Protein AF-A0AAQ3KRW6-F1 (afdb_monomer_lite)

InterPro domains:
  IPR007303 TIP41-like protein [PF04176] (63-138)
  IPR051330 Phosphatase regulators and Met sulfoxide reductases [PTHR21021] (25-157)

Foldseek 3Di:
DDPCPDDDPVRCVVQVWADDPPPWAWIDHDQKTKGKDFDAFDDPVVLVVLCVVLVHPDDDPGARQVIKIWMARNPQRKIWIDGRSVLLNQLVVVQDAADDDPVCVVVVVVDDPVPDDRDSDNPPSDGPDPTDIDGDDPPDDDDDDDDDPDPDDDDDDD

pLDDT: mean 78.87, std 19.22, range [34.16, 97.5]

Radius of gyration: 22.34 Å; chains: 1; bounding box: 52×40×65 Å

Organism: NCBI:txid4628

Structure (mmCIF, N/CA/C/O backbone):
data_AF-A0AAQ3KRW6-F1
#
_entry.id   AF-A0AAQ3KRW6-F1
#
loop_
_atom_site.group_PDB
_atom_site.id
_atom_site.type_symbol
_atom_site.label_atom_id
_atom_site.label_alt_id
_atom_site.label_comp_id
_atom_site.label_asym_id
_atom_site.label_entity_id
_atom_site.label_seq_id
_atom_site.pdbx_PDB_ins_code
_atom_site.Cartn_x
_atom_site.Cartn_y
_atom_site.Cartn_z
_atom_site.occupancy
_atom_site.B_iso_or_equiv
_atom_site.auth_seq_id
_atom_site.auth_comp_id
_atom_site.auth_asym_id
_atom_site.auth_atom_id
_atom_site.pdbx_PDB_model_num
ATOM 1 N N . MET A 1 1 ? 16.455 -14.644 12.549 1.00 34.38 1 MET A N 1
ATOM 2 C CA . MET A 1 1 ? 16.151 -13.825 11.357 1.00 34.38 1 MET A CA 1
ATOM 3 C C . MET A 1 1 ? 16.932 -14.439 10.213 1.00 34.38 1 MET A C 1
ATOM 5 O O . MET A 1 1 ? 18.148 -14.488 10.317 1.00 34.38 1 MET A O 1
ATOM 9 N N . ALA A 1 2 ? 16.263 -15.026 9.221 1.00 35.75 2 ALA A N 1
ATOM 10 C CA . ALA A 1 2 ? 16.957 -15.566 8.056 1.00 35.75 2 ALA A CA 1
ATOM 11 C C . ALA A 1 2 ? 17.481 -14.384 7.228 1.00 35.75 2 ALA A C 1
ATOM 13 O O . ALA A 1 2 ? 16.690 -13.549 6.790 1.00 35.75 2 ALA A O 1
ATOM 14 N N . ASN A 1 3 ? 18.802 -14.283 7.076 1.00 37.38 3 ASN A N 1
ATOM 15 C CA . ASN A 1 3 ? 19.398 -13.391 6.091 1.00 37.38 3 ASN A CA 1
ATOM 16 C C . ASN A 1 3 ? 19.059 -13.965 4.716 1.00 37.38 3 ASN A C 1
ATOM 18 O O . ASN A 1 3 ? 19.617 -14.978 4.310 1.00 37.38 3 ASN A O 1
ATOM 22 N N . TRP A 1 4 ? 18.110 -13.339 4.027 1.00 47.00 4 TRP A N 1
ATOM 23 C CA . TRP A 1 4 ? 17.967 -13.510 2.590 1.00 47.00 4 TRP A CA 1
ATOM 24 C C . TRP A 1 4 ? 19.173 -12.833 1.933 1.00 47.00 4 TRP A C 1
ATOM 26 O O . TRP A 1 4 ? 19.184 -11.618 1.724 1.00 47.00 4 TRP A O 1
ATOM 36 N N . GLU A 1 5 ? 20.224 -13.609 1.686 1.00 54.19 5 GLU A N 1
ATOM 37 C CA . GLU A 1 5 ? 21.249 -13.265 0.707 1.00 54.19 5 GLU A CA 1
ATOM 38 C C . GLU A 1 5 ? 20.543 -13.330 -0.648 1.00 54.19 5 GLU A C 1
ATOM 40 O O . GLU A 1 5 ? 20.199 -14.409 -1.116 1.00 54.19 5 GLU A O 1
ATOM 45 N N . GLY A 1 6 ? 20.165 -12.177 -1.204 1.00 61.66 6 GLY A N 1
ATOM 46 C CA . GLY A 1 6 ? 19.405 -12.139 -2.452 1.00 61.66 6 GLY A CA 1
ATOM 47 C C . GLY A 1 6 ? 20.081 -12.899 -3.594 1.00 61.66 6 GLY A C 1
ATOM 48 O O . GLY A 1 6 ? 21.266 -13.214 -3.526 1.00 61.66 6 GLY A O 1
ATOM 49 N N . ALA A 1 7 ? 19.315 -13.176 -4.654 1.00 68.44 7 ALA A N 1
ATOM 50 C CA . ALA A 1 7 ? 19.833 -13.833 -5.852 1.00 68.44 7 ALA A CA 1
ATOM 51 C C . ALA A 1 7 ? 21.117 -13.145 -6.338 1.00 68.44 7 ALA A C 1
ATOM 53 O O . ALA A 1 7 ? 21.187 -11.910 -6.393 1.00 68.44 7 ALA A O 1
ATOM 54 N N . SER A 1 8 ? 22.132 -13.943 -6.671 1.00 77.06 8 SER A N 1
ATOM 55 C CA . SER A 1 8 ? 23.396 -13.403 -7.157 1.00 77.06 8 SER A CA 1
ATOM 56 C C . SER A 1 8 ? 23.185 -12.710 -8.506 1.00 77.06 8 SER A C 1
ATOM 58 O O . SER A 1 8 ? 22.265 -13.034 -9.260 1.00 77.06 8 SER A O 1
ATOM 60 N N . GLU A 1 9 ? 24.054 -11.760 -8.854 1.00 78.44 9 GLU A N 1
ATOM 61 C CA . GLU A 1 9 ? 23.968 -11.079 -10.152 1.00 78.44 9 GLU A CA 1
ATOM 62 C C . GLU A 1 9 ? 24.046 -12.071 -11.332 1.00 78.44 9 GLU A C 1
ATOM 64 O O . GLU A 1 9 ? 23.430 -11.854 -12.374 1.00 78.44 9 GLU A O 1
ATOM 69 N N . SER A 1 10 ? 24.757 -13.192 -11.159 1.00 81.00 10 SER A N 1
ATOM 70 C CA . SER A 1 10 ? 24.801 -14.293 -12.127 1.00 81.00 10 SER A CA 1
ATOM 71 C C . SER A 1 10 ? 23.462 -15.012 -12.293 1.00 81.00 10 SER A C 1
ATOM 73 O O . SER A 1 10 ? 23.091 -15.330 -13.425 1.00 81.00 10 SER A O 1
ATOM 75 N N . ASP A 1 11 ? 22.717 -15.234 -11.208 1.00 84.25 11 ASP A N 1
ATOM 76 C CA . ASP A 1 11 ? 21.405 -15.895 -11.266 1.00 84.25 11 ASP A CA 1
ATOM 77 C C . ASP A 1 11 ? 20.388 -14.999 -11.978 1.00 84.25 11 ASP A C 1
ATOM 79 O O . ASP A 1 11 ? 19.641 -15.453 -12.845 1.00 84.25 11 ASP A O 1
ATOM 83 N N . LEU A 1 12 ? 20.426 -13.696 -11.677 1.00 83.81 12 LEU A N 1
ATOM 84 C CA . LEU A 1 12 ? 19.582 -12.694 -12.327 1.00 83.81 12 LEU A CA 1
ATOM 85 C C . LEU A 1 12 ? 19.857 -12.627 -13.831 1.00 83.81 12 LEU A C 1
ATOM 87 O O . LEU A 1 12 ? 18.924 -12.722 -14.625 1.00 83.81 12 LEU A O 1
ATOM 91 N N . LYS A 1 13 ? 21.131 -12.570 -14.237 1.00 83.19 13 LYS A N 1
ATOM 92 C CA . LYS A 1 13 ? 21.510 -12.587 -15.659 1.00 83.19 13 LYS A CA 1
ATOM 93 C C . LYS A 1 13 ? 21.065 -13.865 -16.365 1.00 83.19 13 LYS A C 1
ATOM 95 O O . LYS A 1 13 ? 20.576 -13.789 -17.487 1.00 83.19 13 LYS A O 1
ATOM 100 N N . THR A 1 14 ? 21.188 -15.021 -15.711 1.00 87.38 14 THR A N 1
ATOM 101 C CA . THR A 1 14 ? 20.744 -16.311 -16.271 1.00 87.38 14 THR A CA 1
ATOM 102 C C . THR A 1 14 ? 19.233 -16.329 -16.514 1.00 87.38 14 THR A C 1
ATOM 104 O O . THR A 1 14 ? 18.777 -16.854 -17.526 1.00 87.38 14 THR A O 1
ATOM 107 N N . ALA A 1 15 ? 18.457 -15.692 -15.636 1.00 84.31 15 ALA A N 1
ATOM 108 C CA . ALA A 1 15 ? 17.014 -15.534 -15.795 1.00 84.31 15 ALA A CA 1
ATOM 109 C C . ALA A 1 15 ? 16.608 -14.454 -16.823 1.00 84.31 15 ALA A C 1
ATOM 111 O O . ALA A 1 15 ? 15.419 -14.308 -17.114 1.00 84.31 15 ALA A O 1
ATOM 112 N N . GLY A 1 16 ? 17.562 -13.691 -17.373 1.00 86.94 16 GLY A N 1
ATOM 113 C CA . GLY A 1 16 ? 17.288 -12.532 -18.227 1.00 86.94 16 GLY A CA 1
ATOM 114 C C . GLY A 1 16 ? 16.784 -11.309 -17.451 1.00 86.94 16 GLY A C 1
ATOM 115 O O . GLY A 1 16 ? 16.078 -10.475 -18.018 1.00 86.94 16 GLY A O 1
ATOM 116 N N . ALA A 1 17 ? 17.100 -11.227 -16.156 1.00 89.56 17 ALA A N 1
ATOM 117 C CA . ALA A 1 17 ? 16.797 -10.086 -15.306 1.00 89.56 17 ALA A CA 1
ATOM 118 C C . ALA A 1 17 ? 17.977 -9.105 -15.227 1.00 89.56 17 ALA A C 1
ATOM 120 O O . ALA A 1 17 ? 19.141 -9.497 -15.121 1.00 89.56 17 ALA A O 1
ATOM 121 N N . GLU A 1 18 ? 17.661 -7.816 -15.185 1.00 90.19 18 GLU A N 1
ATOM 122 C CA . GLU A 1 18 ? 18.611 -6.720 -15.003 1.00 90.19 18 GLU A CA 1
ATOM 123 C C . GLU A 1 18 ? 18.275 -5.951 -13.725 1.00 90.19 18 GLU A C 1
ATOM 125 O O . GLU A 1 18 ? 17.133 -5.546 -13.519 1.00 90.19 18 GLU A O 1
ATOM 130 N N . LEU A 1 19 ? 19.256 -5.718 -12.852 1.00 89.12 19 LEU A N 1
ATOM 131 C CA . LEU A 1 19 ? 19.046 -4.881 -11.669 1.00 89.12 19 LEU A CA 1
ATOM 132 C C . LEU A 1 19 ? 18.814 -3.418 -12.062 1.00 89.12 19 LEU A C 1
ATOM 134 O O . LEU A 1 19 ? 19.384 -2.912 -13.030 1.00 89.12 19 LEU A O 1
ATOM 138 N N . LEU A 1 20 ? 17.997 -2.717 -11.275 1.00 87.81 20 LEU A N 1
ATOM 139 C CA . LEU A 1 20 ? 17.818 -1.277 -11.445 1.00 87.81 20 LEU A CA 1
ATOM 140 C C . LEU A 1 20 ? 19.079 -0.489 -11.035 1.00 87.81 20 LEU A C 1
ATOM 142 O O . LEU A 1 20 ? 19.900 -0.991 -10.264 1.00 87.81 20 LEU A O 1
ATOM 146 N N . PRO A 1 21 ? 19.235 0.761 -11.520 1.00 83.19 21 PRO A N 1
ATOM 147 C CA . PRO A 1 21 ? 20.350 1.629 -11.149 1.00 83.19 21 PRO A CA 1
ATOM 148 C C . PRO A 1 21 ? 20.508 1.811 -9.634 1.00 83.19 21 PRO A C 1
ATOM 150 O O . PRO A 1 21 ? 19.559 1.660 -8.859 1.00 83.19 21 PRO A O 1
ATOM 153 N N . THR A 1 22 ? 21.719 2.188 -9.222 1.00 74.44 22 THR A N 1
ATOM 154 C CA . THR A 1 22 ? 22.115 2.303 -7.814 1.00 74.44 22 THR A CA 1
ATOM 155 C C . THR A 1 22 ? 21.135 3.148 -6.989 1.00 74.44 22 THR A C 1
ATOM 157 O O . THR A 1 22 ? 20.754 4.254 -7.364 1.00 74.44 22 THR A O 1
ATOM 160 N N . GLY A 1 23 ? 20.724 2.609 -5.837 1.00 74.69 23 GLY A N 1
ATOM 161 C CA . GLY A 1 23 ? 19.801 3.261 -4.900 1.00 74.69 23 GLY A CA 1
ATOM 162 C C . GLY A 1 23 ? 18.326 2.877 -5.057 1.00 74.69 23 GLY A C 1
ATOM 163 O O . GLY A 1 23 ? 17.537 3.197 -4.170 1.00 74.69 23 GLY A O 1
ATOM 164 N N . ARG A 1 24 ? 17.951 2.157 -6.122 1.00 82.31 24 ARG A N 1
ATOM 165 C CA . ARG A 1 24 ? 16.607 1.579 -6.290 1.00 82.31 24 ARG A CA 1
ATOM 166 C C . ARG A 1 24 ? 16.609 0.100 -5.921 1.00 82.31 24 ARG A C 1
ATOM 168 O O . ARG A 1 24 ? 17.594 -0.599 -6.141 1.00 82.31 24 ARG A O 1
ATOM 175 N N . CYS A 1 25 ? 15.508 -0.383 -5.351 1.00 88.38 25 CYS A N 1
ATOM 176 C CA . CYS A 1 25 ? 15.364 -1.783 -4.959 1.00 88.38 25 CYS A CA 1
ATOM 177 C C . CYS A 1 25 ? 14.400 -2.488 -5.914 1.00 88.38 25 CYS A C 1
ATOM 179 O O . CYS A 1 25 ? 13.191 -2.510 -5.688 1.00 88.38 25 CYS A O 1
ATOM 181 N N . GLY A 1 26 ? 14.936 -3.052 -6.994 1.00 91.50 26 GLY A N 1
ATOM 182 C CA . GLY A 1 26 ? 14.123 -3.701 -8.013 1.00 91.50 26 GLY A CA 1
ATOM 183 C C . GLY A 1 26 ? 14.932 -4.243 -9.181 1.00 91.50 26 GLY A C 1
ATOM 184 O O . GLY A 1 26 ? 16.166 -4.185 -9.188 1.00 91.50 26 GLY A O 1
ATOM 185 N N . LEU A 1 27 ? 14.214 -4.757 -10.172 1.00 93.62 27 LEU A N 1
ATOM 186 C CA . LEU A 1 27 ? 14.773 -5.355 -11.375 1.00 93.62 27 LEU A CA 1
ATOM 187 C C . LEU A 1 27 ? 13.863 -5.141 -12.586 1.00 93.62 27 LEU A C 1
ATOM 189 O O . LEU A 1 27 ? 12.691 -4.779 -12.468 1.00 93.62 27 LEU A O 1
ATOM 193 N N . ARG A 1 28 ? 14.415 -5.403 -13.762 1.00 94.31 28 ARG A N 1
ATOM 194 C CA . ARG A 1 28 ? 13.691 -5.563 -15.015 1.00 94.31 28 ARG A CA 1
ATOM 195 C C . ARG A 1 28 ? 13.792 -7.008 -15.458 1.00 94.31 28 ARG A C 1
ATOM 197 O O . ARG A 1 28 ? 14.866 -7.586 -15.365 1.00 94.31 28 ARG A O 1
ATOM 204 N N . LEU A 1 29 ? 12.701 -7.583 -15.936 1.00 93.50 29 LEU A N 1
ATOM 205 C CA . LEU A 1 29 ? 12.660 -8.958 -16.421 1.00 93.50 29 LEU A CA 1
ATOM 206 C C . LEU A 1 29 ? 11.611 -9.061 -17.524 1.00 93.50 29 LEU A C 1
ATOM 208 O O . LEU A 1 29 ? 10.441 -8.797 -17.272 1.00 93.50 29 LEU A O 1
ATOM 212 N N . LYS A 1 30 ? 12.023 -9.464 -18.733 1.00 90.94 30 LYS A N 1
ATOM 213 C CA . LYS A 1 30 ? 11.115 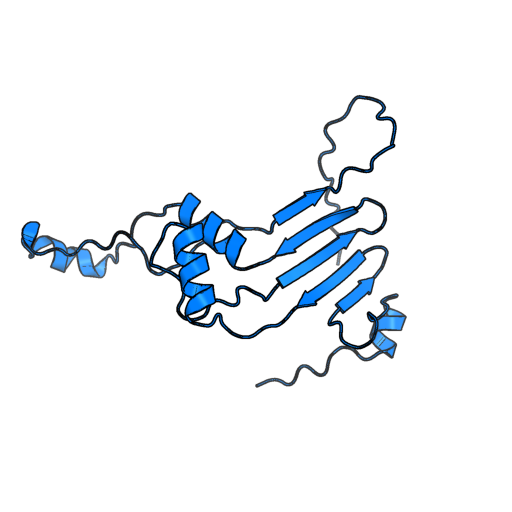-9.770 -19.858 1.00 90.94 30 LYS A CA 1
ATOM 214 C C . LYS A 1 30 ? 10.020 -8.704 -20.087 1.00 90.94 30 LYS A C 1
ATOM 216 O O . LYS A 1 30 ? 8.839 -9.022 -20.081 1.00 90.94 30 LYS A O 1
ATOM 221 N N . GLY A 1 31 ? 10.408 -7.434 -20.218 1.00 91.38 31 GLY A N 1
ATOM 222 C CA . GLY A 1 31 ? 9.467 -6.321 -20.438 1.00 91.38 31 GLY A CA 1
ATOM 223 C C . GLY A 1 31 ? 8.799 -5.772 -19.172 1.00 91.38 31 GLY A C 1
ATOM 224 O O . GLY A 1 31 ? 8.212 -4.695 -19.214 1.00 91.38 31 GLY A O 1
ATOM 225 N N . TRP A 1 32 ? 8.947 -6.434 -18.023 1.00 94.44 32 TRP A N 1
ATOM 226 C CA . TRP A 1 32 ? 8.452 -5.945 -16.738 1.00 94.44 32 TRP A CA 1
ATOM 227 C C . TRP A 1 32 ? 9.516 -5.164 -15.980 1.00 94.44 32 TRP A C 1
ATOM 229 O O . TRP A 1 32 ? 10.674 -5.569 -15.911 1.00 94.44 32 TRP A O 1
ATOM 239 N N . HIS A 1 33 ? 9.109 -4.067 -15.355 1.00 94.62 33 HIS A N 1
ATOM 240 C CA . HIS A 1 33 ? 9.877 -3.296 -14.390 1.00 94.62 33 HIS A CA 1
ATOM 241 C C . HIS A 1 33 ? 9.217 -3.446 -13.019 1.00 94.62 33 HIS A C 1
ATOM 243 O O . HIS A 1 33 ? 8.092 -3.000 -12.810 1.00 94.62 33 HIS A O 1
ATOM 249 N N . ILE A 1 34 ? 9.929 -4.082 -12.093 1.00 95.38 34 ILE A N 1
ATOM 250 C CA . ILE A 1 34 ? 9.462 -4.376 -10.740 1.00 95.38 34 ILE A CA 1
ATOM 251 C C . ILE A 1 34 ? 10.337 -3.609 -9.758 1.00 95.38 34 ILE A C 1
ATOM 253 O O . ILE A 1 34 ? 11.557 -3.771 -9.754 1.00 95.38 34 ILE A O 1
ATOM 257 N N . GLU A 1 35 ? 9.731 -2.812 -8.887 1.00 94.75 35 GLU A N 1
ATOM 258 C CA . GLU A 1 35 ? 10.458 -2.083 -7.853 1.00 94.75 35 GLU A CA 1
ATOM 259 C C . GLU A 1 35 ? 9.667 -1.991 -6.560 1.00 94.75 35 GLU A C 1
ATOM 261 O O . GLU A 1 35 ? 8.463 -1.749 -6.530 1.00 94.75 35 GLU A O 1
ATOM 266 N N . SER A 1 36 ? 10.402 -2.135 -5.466 1.00 94.81 36 SER A N 1
ATOM 267 C CA . SER A 1 36 ? 9.906 -1.959 -4.117 1.00 94.81 36 SER A CA 1
ATOM 268 C C . SER A 1 36 ? 10.542 -0.734 -3.472 1.00 94.81 36 SER A C 1
ATOM 270 O O . SER A 1 36 ? 11.742 -0.486 -3.583 1.00 94.81 36 SER A O 1
ATOM 272 N N . THR A 1 37 ? 9.733 0.014 -2.738 1.00 94.31 37 THR A N 1
ATOM 273 C CA . THR A 1 37 ? 10.177 1.091 -1.864 1.00 94.31 37 THR A CA 1
ATOM 274 C C . THR A 1 37 ? 9.893 0.675 -0.430 1.00 94.31 37 THR A C 1
ATOM 276 O O . THR A 1 37 ? 8.751 0.413 -0.064 1.00 94.31 37 THR A O 1
ATOM 279 N N . LYS A 1 38 ? 10.941 0.602 0.395 1.00 93.69 38 LYS A N 1
ATOM 280 C CA . LYS A 1 38 ? 10.829 0.298 1.827 1.00 93.69 38 LYS A CA 1
ATOM 281 C C . LYS A 1 38 ? 11.093 1.565 2.625 1.00 93.69 38 LYS A C 1
ATOM 283 O O . LYS A 1 38 ? 12.157 2.172 2.498 1.00 93.69 38 LYS A O 1
ATOM 288 N N . ARG A 1 39 ? 10.129 1.969 3.444 1.00 9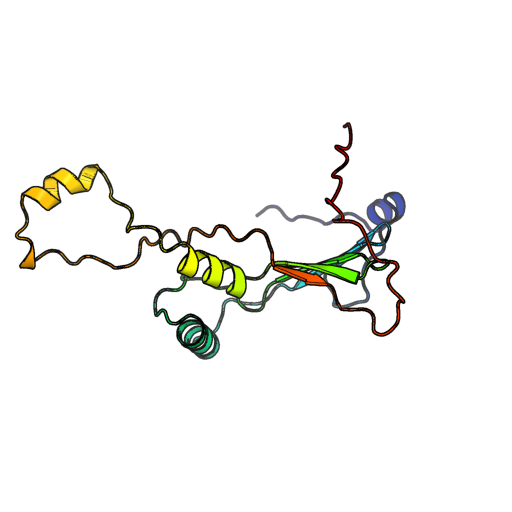4.56 39 ARG A N 1
ATOM 289 C CA . ARG A 1 39 ? 10.191 3.163 4.293 1.00 94.56 39 ARG A CA 1
ATOM 290 C C . ARG A 1 39 ? 9.866 2.806 5.736 1.00 94.56 39 ARG A C 1
ATOM 292 O O . ARG A 1 39 ? 9.535 1.669 6.058 1.00 94.56 39 ARG A O 1
ATOM 299 N N . HIS A 1 40 ? 10.043 3.782 6.613 1.00 96.00 40 HIS A N 1
ATOM 300 C CA . HIS A 1 40 ? 9.724 3.634 8.023 1.00 96.00 40 HIS A CA 1
ATOM 301 C C . HIS A 1 40 ? 8.203 3.664 8.242 1.00 96.00 40 HIS A C 1
ATOM 303 O O . HIS A 1 40 ? 7.432 3.999 7.341 1.00 96.00 40 HIS A O 1
ATOM 309 N N . ILE A 1 41 ? 7.784 3.275 9.446 1.00 97.06 41 ILE A N 1
ATOM 310 C CA . ILE A 1 41 ? 6.397 3.421 9.898 1.00 97.06 41 ILE A CA 1
ATOM 311 C C . ILE A 1 41 ? 6.055 4.914 9.923 1.00 97.06 41 ILE A C 1
ATOM 313 O O . ILE A 1 41 ? 6.906 5.720 10.296 1.00 97.06 41 ILE A O 1
ATOM 317 N N . LEU A 1 42 ? 4.824 5.273 9.557 1.00 96.62 42 LEU A N 1
ATOM 318 C CA . LEU A 1 42 ? 4.355 6.657 9.579 1.00 96.62 42 LEU A CA 1
ATOM 319 C C . LEU A 1 42 ? 4.640 7.334 10.929 1.00 96.62 42 LEU A C 1
ATOM 321 O O . LEU A 1 42 ? 4.317 6.800 11.992 1.00 96.62 42 LEU A O 1
ATOM 325 N N . GLY A 1 43 ? 5.203 8.542 10.872 1.00 96.25 43 GLY A N 1
ATOM 326 C CA . GLY A 1 43 ? 5.254 9.444 12.021 1.00 96.25 43 GLY A CA 1
ATOM 327 C C . GLY A 1 43 ? 3.880 10.045 12.335 1.00 96.25 43 GLY A C 1
ATOM 328 O O . GLY A 1 43 ? 2.956 9.964 11.526 1.00 96.25 43 GLY A O 1
ATOM 329 N N . SER A 1 44 ? 3.749 10.698 13.492 1.00 94.88 44 SER A N 1
ATOM 330 C CA . SER A 1 44 ? 2.458 11.198 13.994 1.00 94.88 44 SER A CA 1
ATOM 331 C C . SER A 1 44 ? 1.728 12.130 13.022 1.00 94.88 44 SER A C 1
ATOM 333 O O . SER A 1 44 ? 0.522 11.995 12.858 1.00 94.88 44 SER A O 1
ATOM 335 N N . LEU A 1 45 ? 2.449 13.034 12.346 1.00 95.94 45 LEU A N 1
ATOM 336 C CA . LEU A 1 45 ? 1.847 13.969 11.389 1.00 95.94 45 LEU A CA 1
ATOM 337 C C . LEU A 1 45 ? 1.275 13.238 10.165 1.00 95.94 45 LEU A C 1
ATOM 339 O O . LEU A 1 45 ? 0.108 13.401 9.838 1.00 95.94 45 LEU A O 1
ATOM 343 N N . ALA A 1 46 ? 2.076 12.376 9.533 1.00 95.56 46 ALA A N 1
ATOM 344 C CA . ALA A 1 46 ? 1.637 11.601 8.372 1.00 95.56 46 ALA A CA 1
ATOM 345 C C . ALA A 1 46 ? 0.506 10.621 8.726 1.00 95.56 46 ALA A C 1
ATOM 347 O O . ALA A 1 46 ? -0.387 10.376 7.918 1.00 95.56 46 ALA A O 1
ATOM 348 N N . ARG A 1 47 ? 0.514 10.084 9.953 1.00 96.19 47 ARG A N 1
ATOM 349 C CA . ARG A 1 47 ? -0.592 9.279 10.471 1.00 96.19 47 ARG A CA 1
ATOM 350 C C . ARG A 1 47 ? -1.877 10.104 10.577 1.00 96.19 47 ARG A C 1
ATOM 352 O O . ARG A 1 47 ? -2.903 9.642 10.095 1.00 96.19 47 ARG A O 1
ATOM 359 N N . GLN A 1 48 ? -1.816 11.305 11.151 1.00 96.44 48 GLN A N 1
ATOM 360 C CA . GLN A 1 48 ? -2.978 12.192 11.243 1.00 96.44 48 GLN A CA 1
ATOM 361 C C . GLN A 1 48 ? -3.526 12.536 9.850 1.00 96.44 48 GLN A C 1
ATOM 363 O O . GLN A 1 48 ? -4.730 12.476 9.629 1.00 96.44 48 GLN A O 1
ATOM 368 N N . GLU A 1 49 ? -2.656 12.812 8.876 1.00 96.75 49 GLU A N 1
ATOM 369 C CA . GLU A 1 49 ? -3.094 13.035 7.495 1.00 96.75 49 GLU A CA 1
ATOM 370 C C . GLU A 1 49 ? -3.801 11.814 6.892 1.00 96.75 49 GLU A C 1
ATOM 372 O O . GLU A 1 49 ? -4.752 11.970 6.128 1.00 96.75 49 GLU A O 1
ATOM 377 N N . PHE A 1 50 ? -3.335 10.598 7.196 1.00 96.88 50 PHE A N 1
ATOM 378 C CA . PHE A 1 50 ? -4.017 9.373 6.775 1.00 96.88 50 PHE A CA 1
ATOM 379 C C . PHE A 1 50 ? -5.402 9.277 7.416 1.00 96.88 50 PHE A C 1
ATOM 381 O O . PHE A 1 50 ? -6.363 9.001 6.706 1.00 96.88 50 PHE A O 1
ATOM 388 N N . GLU A 1 51 ? -5.510 9.530 8.721 1.00 95.81 51 GLU A N 1
ATOM 389 C CA . GLU A 1 51 ? -6.776 9.511 9.465 1.00 95.81 51 GLU A CA 1
ATOM 390 C C . GLU A 1 51 ? -7.784 10.511 8.874 1.00 95.81 51 GLU A C 1
ATOM 392 O O . GLU A 1 51 ? -8.929 10.154 8.592 1.00 95.81 51 GLU A O 1
ATOM 397 N N . GLU A 1 52 ? -7.337 11.735 8.580 1.00 96.94 52 GLU A N 1
ATOM 398 C CA . GLU A 1 52 ? -8.148 12.779 7.943 1.00 96.94 52 GLU A CA 1
ATOM 399 C C . GLU A 1 52 ? -8.594 12.389 6.527 1.00 96.94 52 GLU A C 1
ATOM 401 O O . GLU A 1 52 ? -9.774 12.506 6.195 1.00 96.94 52 GLU A O 1
ATOM 406 N N . LYS A 1 53 ? -7.675 11.891 5.688 1.00 96.75 53 LYS A N 1
ATOM 407 C CA . LYS A 1 53 ? -7.972 11.497 4.297 1.00 96.75 53 LYS A CA 1
ATOM 408 C C . LYS A 1 53 ? -8.894 10.282 4.211 1.00 96.75 53 LYS A C 1
ATOM 410 O O . LYS A 1 53 ? -9.680 10.180 3.272 1.00 96.75 53 LYS A O 1
ATOM 415 N N . LEU A 1 54 ? -8.763 9.350 5.150 1.00 94.75 54 LEU A N 1
ATOM 416 C CA . LEU A 1 54 ? -9.548 8.119 5.203 1.00 94.75 54 LEU A CA 1
ATOM 417 C C . LEU A 1 54 ? -10.860 8.292 5.982 1.00 94.75 54 LEU A C 1
ATOM 419 O O . LEU A 1 54 ? -11.749 7.455 5.858 1.00 94.75 54 LEU A O 1
ATOM 423 N N . GLY A 1 55 ? -11.005 9.370 6.757 1.00 93.19 55 GLY A N 1
ATOM 424 C CA . GLY A 1 55 ? -12.194 9.630 7.566 1.00 93.19 55 GLY A CA 1
ATOM 425 C C . GLY A 1 55 ? -12.341 8.677 8.755 1.00 93.19 55 GLY A C 1
ATOM 426 O O . GLY A 1 55 ? -13.461 8.387 9.165 1.00 93.19 55 GLY A O 1
ATOM 427 N N . THR A 1 56 ? -11.232 8.173 9.302 1.00 89.94 56 THR A N 1
ATOM 428 C CA . THR A 1 56 ? -11.219 7.244 10.443 1.00 89.94 56 THR A CA 1
ATOM 429 C C . THR A 1 56 ? -10.079 7.570 11.397 1.00 89.94 56 THR A C 1
ATOM 431 O O . THR A 1 56 ? -8.982 7.899 10.964 1.00 89.94 56 THR A O 1
ATOM 434 N N . SER A 1 57 ? -10.310 7.435 12.702 1.00 88.94 57 SER A N 1
ATOM 435 C CA . SER A 1 57 ? -9.262 7.503 13.733 1.00 88.94 57 SER A CA 1
ATOM 436 C C . SER A 1 57 ? -8.616 6.138 14.010 1.00 88.94 57 SER A C 1
ATOM 438 O O . SER A 1 57 ? -7.691 6.017 14.818 1.00 88.94 57 SER A O 1
ATOM 440 N N . HIS A 1 58 ? -9.101 5.083 13.351 1.00 88.12 58 HIS A N 1
ATOM 441 C CA . HIS A 1 58 ? -8.667 3.712 13.561 1.00 88.12 58 HIS A CA 1
ATOM 442 C C . HIS A 1 58 ? -7.755 3.271 12.420 1.00 88.12 58 HIS A C 1
ATOM 444 O O . HIS A 1 58 ? -8.215 2.830 11.374 1.00 88.12 58 HIS A O 1
ATOM 450 N N . LEU A 1 59 ? -6.443 3.357 12.636 1.00 92.69 59 LEU A N 1
ATOM 451 C CA . LEU A 1 59 ? -5.432 2.786 11.740 1.00 92.69 59 LEU A CA 1
ATOM 452 C C . LEU A 1 59 ? -4.602 1.725 12.469 1.00 92.69 59 LEU A C 1
ATOM 454 O O . LEU A 1 59 ? -4.443 1.834 13.694 1.00 92.69 59 LEU A O 1
ATOM 458 N N . PRO A 1 60 ? -3.999 0.760 11.745 1.00 93.75 60 PRO A N 1
ATOM 459 C CA . PRO A 1 60 ? -3.070 -0.202 12.329 1.00 93.75 60 PRO A CA 1
ATOM 460 C C . PRO A 1 60 ? -1.979 0.492 13.148 1.00 93.75 60 PRO A C 1
ATOM 462 O O . PRO A 1 60 ? -1.580 1.615 12.838 1.00 93.75 60 PRO A O 1
ATOM 465 N N . GLU A 1 61 ? -1.449 -0.172 14.176 1.00 91.62 61 GLU A N 1
ATOM 466 C CA . GLU A 1 61 ? -0.338 0.381 14.972 1.00 91.62 61 GLU A CA 1
ATOM 467 C C . GLU A 1 61 ? 0.871 0.712 14.081 1.00 91.62 61 GLU A C 1
ATOM 469 O O . GLU A 1 61 ? 1.525 1.740 14.246 1.00 91.62 61 GLU A O 1
ATOM 474 N N . ARG A 1 62 ? 1.143 -0.146 13.093 1.00 94.00 62 ARG A N 1
ATOM 475 C CA . ARG A 1 62 ? 2.273 -0.014 12.174 1.00 94.00 62 ARG A CA 1
ATOM 476 C C . ARG A 1 62 ? 1.764 0.155 10.754 1.00 94.00 62 ARG A C 1
ATOM 478 O O . ARG A 1 62 ? 1.460 -0.825 10.081 1.00 94.00 62 ARG A O 1
ATOM 485 N N . VAL A 1 63 ? 1.691 1.401 10.302 1.00 96.31 63 VAL A N 1
ATOM 486 C CA . VAL A 1 63 ? 1.353 1.736 8.914 1.00 96.31 63 VAL A CA 1
ATOM 487 C C . VAL A 1 63 ? 2.629 2.107 8.174 1.00 96.31 63 VAL A C 1
ATOM 489 O O . VAL A 1 63 ? 3.302 3.069 8.534 1.00 96.31 63 VAL A O 1
ATOM 492 N N . PHE A 1 64 ? 2.960 1.358 7.126 1.00 96.94 64 PHE A N 1
ATOM 493 C CA . PHE A 1 64 ? 4.069 1.666 6.222 1.00 96.94 64 PHE A CA 1
ATOM 494 C C . PHE A 1 64 ? 3.562 2.483 5.029 1.00 96.94 64 PHE A C 1
ATOM 496 O O . PHE A 1 64 ? 3.586 2.012 3.896 1.00 96.94 64 PHE A O 1
ATOM 503 N N . GLY A 1 65 ? 3.059 3.691 5.299 1.00 94.56 65 GLY A N 1
ATOM 504 C CA . GLY A 1 65 ? 2.339 4.510 4.314 1.00 94.56 65 GLY A CA 1
ATOM 505 C C . GLY A 1 65 ? 3.157 4.861 3.071 1.00 94.56 65 GLY A C 1
ATOM 506 O O . GLY A 1 65 ? 2.624 4.835 1.968 1.00 94.56 65 GLY A O 1
ATOM 507 N N . ASP A 1 66 ? 4.460 5.091 3.246 1.00 94.44 66 ASP A N 1
ATOM 508 C CA . ASP A 1 66 ? 5.372 5.440 2.150 1.00 94.44 66 ASP A CA 1
ATOM 509 C C . ASP A 1 66 ? 6.065 4.216 1.525 1.00 94.44 66 ASP A C 1
ATOM 511 O O . ASP A 1 66 ? 6.936 4.361 0.663 1.00 94.44 66 ASP A O 1
ATOM 515 N N . SER A 1 67 ? 5.754 3.005 2.001 1.00 96.25 67 SER A N 1
ATOM 516 C CA . SER A 1 67 ? 6.264 1.779 1.388 1.00 96.25 67 SER A CA 1
ATOM 517 C C . SER A 1 67 ? 5.320 1.309 0.295 1.00 96.25 67 SER A C 1
ATOM 519 O O . SER A 1 67 ? 4.099 1.349 0.450 1.00 96.25 67 SER A O 1
ATOM 521 N N . SER A 1 68 ? 5.890 0.818 -0.796 1.00 95.94 68 SER A N 1
ATOM 522 C CA . SER A 1 68 ? 5.112 0.327 -1.924 1.00 95.94 68 SER A CA 1
ATOM 523 C C . SER A 1 68 ? 5.857 -0.721 -2.737 1.00 95.94 68 SER A C 1
ATOM 525 O O . SER A 1 68 ? 7.080 -0.854 -2.658 1.00 95.94 68 SER A O 1
ATOM 527 N N . LEU A 1 69 ? 5.099 -1.468 -3.529 1.00 96.38 69 LEU A N 1
ATOM 528 C CA . LEU A 1 69 ? 5.592 -2.288 -4.629 1.00 96.38 69 LEU A CA 1
ATOM 529 C C . LEU A 1 69 ? 4.901 -1.794 -5.894 1.00 96.38 69 LEU A C 1
ATOM 531 O O . LEU A 1 69 ? 3.683 -1.625 -5.898 1.00 96.38 69 LEU A O 1
ATOM 535 N N . PHE A 1 70 ? 5.655 -1.573 -6.962 1.00 94.38 70 PHE A N 1
ATOM 536 C CA . PHE A 1 70 ? 5.075 -1.343 -8.274 1.00 94.38 70 PHE A CA 1
ATOM 537 C C . PHE A 1 70 ? 5.639 -2.315 -9.300 1.00 94.38 70 PHE A C 1
ATOM 539 O O . PHE A 1 70 ? 6.804 -2.714 -9.246 1.00 94.38 70 PHE A O 1
ATOM 546 N N . ILE A 1 71 ? 4.773 -2.683 -10.234 1.00 95.38 71 ILE A N 1
ATOM 547 C CA . ILE A 1 71 ? 5.039 -3.587 -11.340 1.00 95.38 71 ILE A CA 1
ATOM 548 C C . ILE A 1 71 ? 4.503 -2.887 -12.586 1.00 95.38 71 ILE A C 1
ATOM 550 O O . ILE A 1 71 ? 3.320 -2.568 -12.652 1.00 95.38 71 ILE A O 1
ATOM 554 N N . LEU A 1 72 ? 5.377 -2.598 -13.542 1.00 95.19 72 LEU A N 1
ATOM 555 C CA . LEU A 1 72 ? 5.051 -1.896 -14.781 1.00 95.19 72 LEU A CA 1
ATOM 556 C C . LEU A 1 72 ? 5.424 -2.775 -15.969 1.00 95.19 72 LEU A C 1
ATOM 558 O O . LEU A 1 72 ? 6.584 -3.170 -16.089 1.00 95.19 72 LEU A O 1
ATOM 562 N N . HIS A 1 73 ? 4.475 -3.045 -16.856 1.00 94.69 73 HIS A N 1
ATOM 563 C CA . HIS A 1 73 ? 4.776 -3.616 -18.161 1.00 94.69 73 HIS A CA 1
ATOM 564 C C . HIS A 1 73 ? 5.182 -2.493 -19.117 1.00 94.69 73 HIS A C 1
ATOM 566 O O . HIS A 1 73 ? 4.379 -1.618 -19.418 1.00 94.69 73 HIS A O 1
ATOM 572 N N . LEU A 1 74 ? 6.430 -2.502 -19.582 1.00 92.31 74 LEU A N 1
ATOM 573 C CA . LEU A 1 74 ? 7.029 -1.385 -20.321 1.00 92.31 74 LEU A CA 1
ATOM 574 C C . LEU A 1 74 ? 6.448 -1.181 -21.728 1.00 92.31 74 LEU A C 1
ATOM 576 O O . LEU A 1 74 ? 6.621 -0.111 -22.293 1.00 92.31 74 LEU A O 1
ATOM 580 N N . GLU A 1 75 ? 5.822 -2.200 -22.321 1.00 91.88 75 GLU A N 1
ATOM 581 C CA . GLU A 1 75 ? 5.297 -2.108 -23.693 1.00 91.88 75 GLU A CA 1
ATOM 582 C C . GLU A 1 75 ? 3.844 -1.628 -23.754 1.00 91.88 75 GLU A C 1
ATOM 584 O O . GLU A 1 75 ? 3.428 -1.034 -24.750 1.00 91.88 75 GLU A O 1
ATOM 589 N N . THR A 1 76 ? 3.064 -1.930 -22.714 1.00 92.19 76 THR A N 1
ATOM 590 C CA . THR A 1 76 ? 1.626 -1.617 -22.642 1.00 92.19 76 THR A CA 1
ATOM 591 C C . THR A 1 76 ? 1.302 -0.548 -21.606 1.00 92.19 76 THR A C 1
ATOM 593 O O . THR A 1 76 ? 0.136 -0.192 -21.465 1.00 92.19 76 THR A O 1
ATOM 596 N N . ASP A 1 77 ? 2.300 -0.110 -20.837 1.00 91.06 77 ASP A N 1
ATOM 597 C CA . ASP A 1 77 ? 2.178 0.818 -19.710 1.00 91.06 77 ASP A CA 1
ATOM 598 C C . ASP A 1 77 ? 1.147 0.398 -18.648 1.00 91.06 77 ASP A C 1
ATOM 600 O O . ASP A 1 77 ? 0.653 1.211 -17.863 1.00 91.06 77 ASP A O 1
ATOM 604 N N . ILE A 1 78 ? 0.853 -0.906 -18.572 1.00 91.94 78 ILE A N 1
ATOM 605 C CA . ILE A 1 78 ? 0.026 -1.476 -17.507 1.00 91.94 78 ILE A CA 1
ATOM 606 C C . ILE A 1 78 ? 0.826 -1.418 -16.215 1.00 91.94 78 ILE A C 1
ATOM 608 O O . ILE A 1 78 ? 1.889 -2.038 -16.096 1.00 91.94 78 ILE A O 1
ATOM 612 N N . LYS A 1 79 ? 0.293 -0.699 -15.229 1.00 93.38 79 LYS A N 1
ATOM 613 C CA . LYS A 1 79 ? 0.918 -0.532 -13.923 1.00 93.38 79 LYS A CA 1
ATOM 614 C C . LYS A 1 79 ? 0.041 -1.109 -12.825 1.00 93.38 79 LYS A C 1
ATOM 616 O O . LYS A 1 79 ? -1.090 -0.674 -12.626 1.00 93.38 79 LYS A O 1
ATOM 621 N N . LEU A 1 80 ? 0.617 -2.019 -12.051 1.00 95.56 80 LEU A N 1
ATOM 622 C CA . LEU A 1 80 ? 0.076 -2.492 -10.784 1.00 95.56 80 LEU A CA 1
ATOM 623 C C . LEU A 1 80 ? 0.872 -1.865 -9.643 1.00 95.56 80 LEU A C 1
ATOM 625 O O . LEU A 1 80 ? 2.105 -1.864 -9.646 1.00 95.56 80 LEU A O 1
ATOM 629 N N . HIS A 1 81 ? 0.172 -1.319 -8.659 1.00 95.38 81 HIS A N 1
ATOM 630 C CA . HIS A 1 81 ? 0.761 -0.658 -7.504 1.00 95.38 81 HIS A CA 1
ATOM 631 C C . HIS A 1 81 ? 0.137 -1.192 -6.222 1.00 95.38 81 HIS A C 1
ATOM 633 O O . HIS A 1 81 ? -1.078 -1.270 -6.112 1.00 95.38 81 HIS A O 1
ATOM 639 N N . PHE A 1 82 ? 0.962 -1.518 -5.236 1.00 97.50 82 PHE A N 1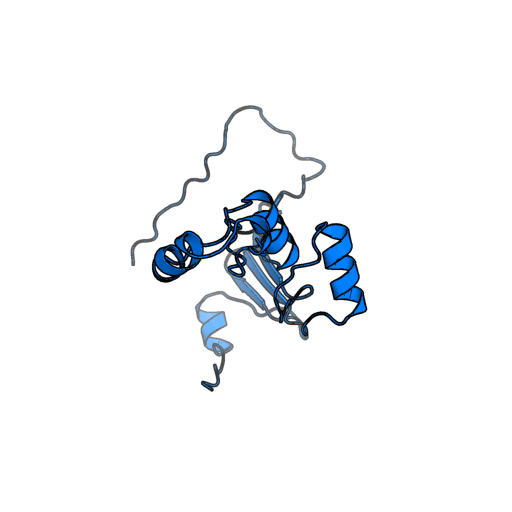
ATOM 640 C CA . PHE A 1 82 ? 0.534 -2.014 -3.935 1.00 97.50 82 PHE A CA 1
ATOM 641 C C . PHE A 1 82 ? 1.027 -1.056 -2.862 1.00 97.50 82 PHE A C 1
ATOM 643 O O . PHE A 1 82 ? 2.233 -0.832 -2.734 1.00 97.50 82 PHE A O 1
ATOM 650 N N . ASN A 1 83 ? 0.102 -0.489 -2.093 1.00 96.88 83 ASN A N 1
ATOM 651 C CA . ASN A 1 83 ? 0.418 0.429 -1.004 1.00 96.88 83 ASN A CA 1
ATOM 652 C C . ASN A 1 83 ? -0.602 0.323 0.137 1.00 96.88 83 ASN A C 1
ATOM 654 O O . ASN A 1 83 ? -1.722 -0.155 -0.043 1.00 96.88 83 ASN A O 1
ATOM 658 N N . ALA A 1 84 ? -0.201 0.783 1.323 1.00 97.25 84 ALA A N 1
ATOM 659 C CA . ALA A 1 84 ? -1.030 0.687 2.521 1.00 97.25 84 ALA A CA 1
ATOM 660 C C . ALA A 1 84 ? -2.263 1.603 2.482 1.00 97.25 84 ALA A C 1
ATOM 662 O O . ALA A 1 84 ? -3.288 1.256 3.059 1.00 97.25 84 ALA A O 1
ATOM 663 N N . PHE A 1 85 ? -2.180 2.765 1.829 1.00 96.62 85 PHE A N 1
ATOM 664 C CA . PHE A 1 85 ? -3.281 3.729 1.808 1.00 96.62 85 PHE A CA 1
ATOM 665 C C . PHE A 1 85 ? -4.495 3.179 1.052 1.00 96.62 85 PHE A C 1
ATOM 667 O O . PHE A 1 85 ? -5.602 3.167 1.588 1.00 96.62 85 PHE A O 1
ATOM 674 N N . ASP A 1 86 ? -4.283 2.653 -0.154 1.00 96.69 86 ASP A N 1
ATOM 675 C CA . ASP A 1 86 ? -5.353 2.061 -0.960 1.00 96.69 86 ASP A CA 1
ATOM 676 C C . ASP A 1 86 ? -5.918 0.795 -0.302 1.00 96.69 86 ASP A C 1
ATOM 678 O O . ASP A 1 86 ? -7.131 0.582 -0.302 1.00 96.69 86 ASP A O 1
ATOM 682 N N . ALA A 1 87 ? -5.060 0.006 0.352 1.00 96.69 87 ALA A N 1
ATOM 683 C CA . ALA A 1 87 ? -5.485 -1.135 1.154 1.00 96.69 87 ALA A CA 1
ATOM 684 C C . ALA A 1 87 ? -6.429 -0.724 2.297 1.00 96.69 87 ALA A C 1
ATOM 686 O O . ALA A 1 87 ? -7.485 -1.332 2.480 1.00 96.69 87 ALA A O 1
ATOM 687 N N . LEU A 1 88 ? -6.083 0.335 3.037 1.00 95.31 88 LEU A N 1
ATOM 688 C CA . LEU A 1 88 ? -6.914 0.878 4.114 1.00 95.31 88 LEU A CA 1
ATOM 689 C C . LEU A 1 88 ? -8.220 1.469 3.584 1.00 95.31 88 LEU A C 1
ATOM 691 O O . LEU A 1 88 ? -9.266 1.292 4.201 1.00 95.31 88 LEU A O 1
ATOM 695 N N . LYS A 1 89 ? -8.187 2.108 2.414 1.00 94.56 89 LYS A N 1
ATOM 696 C CA . LYS A 1 89 ? -9.395 2.583 1.738 1.00 94.56 89 LYS A CA 1
ATOM 697 C C . LYS A 1 89 ? -10.338 1.426 1.394 1.00 94.56 89 LYS A C 1
ATOM 699 O O . LYS A 1 89 ? -11.535 1.541 1.642 1.00 94.56 89 LYS A O 1
ATOM 704 N N . GLY A 1 90 ? -9.807 0.315 0.878 1.00 93.25 90 GLY A N 1
ATOM 705 C CA . GLY A 1 90 ? -10.581 -0.902 0.612 1.00 93.25 90 GLY A CA 1
ATOM 706 C C . GLY A 1 90 ? -11.202 -1.497 1.878 1.00 93.25 90 GLY A C 1
ATOM 707 O O . GLY A 1 90 ? -12.374 -1.856 1.873 1.00 93.25 90 GLY A O 1
ATOM 708 N N . TRP A 1 91 ? -10.460 -1.519 2.989 1.00 92.19 91 TRP A N 1
ATOM 709 C CA . TRP A 1 91 ? -10.979 -1.966 4.287 1.00 92.19 91 TRP A CA 1
ATOM 710 C C . TRP A 1 91 ? -12.162 -1.105 4.769 1.00 92.19 91 TRP A C 1
ATOM 712 O O . TRP A 1 91 ? -13.185 -1.640 5.192 1.00 92.19 91 TRP A O 1
ATOM 722 N N . ILE A 1 92 ? -12.065 0.222 4.652 1.00 90.19 92 ILE A N 1
ATOM 723 C CA . ILE A 1 92 ? -13.153 1.135 5.042 1.00 90.19 92 ILE A CA 1
ATOM 724 C C . ILE A 1 92 ? -14.399 0.920 4.176 1.00 90.19 92 ILE A C 1
ATOM 726 O O . ILE A 1 92 ? -15.515 0.986 4.683 1.00 90.19 92 ILE A O 1
ATOM 730 N N . GLN A 1 93 ? -14.217 0.660 2.880 1.00 89.06 93 GLN A N 1
ATOM 731 C CA . GLN A 1 93 ? -15.320 0.402 1.950 1.00 89.06 93 GLN A CA 1
ATOM 732 C C . GLN A 1 93 ? -16.017 -0.933 2.204 1.00 89.06 93 GLN A C 1
ATOM 734 O O . GLN A 1 93 ? -17.235 -1.003 2.064 1.00 89.06 93 GLN A O 1
ATOM 739 N N . GLU A 1 94 ? -15.261 -1.966 2.580 1.00 86.00 94 GLU A N 1
ATOM 740 C CA . GLU A 1 94 ? -15.818 -3.278 2.917 1.00 86.00 94 GLU A CA 1
ATOM 741 C C . GLU A 1 94 ? -16.763 -3.186 4.127 1.00 86.00 94 GLU A C 1
ATOM 743 O O . GLU A 1 94 ? -17.773 -3.886 4.176 1.00 86.00 94 GLU A O 1
ATOM 748 N N . ALA A 1 95 ? -16.464 -2.289 5.079 1.00 80.31 95 ALA A N 1
ATOM 749 C CA . ALA A 1 95 ? -17.320 -1.965 6.223 1.00 80.31 95 ALA A CA 1
ATOM 750 C C . ALA A 1 95 ? -17.833 -3.211 6.977 1.00 80.31 95 ALA A C 1
ATOM 752 O O . ALA A 1 95 ? -19.003 -3.279 7.371 1.00 80.31 95 ALA A O 1
ATOM 753 N N . LEU A 1 96 ? -16.954 -4.209 7.160 1.00 74.44 96 LEU A N 1
ATOM 754 C CA . LEU A 1 96 ? -17.304 -5.464 7.825 1.00 74.44 96 LEU A CA 1
ATOM 755 C C . LEU A 1 96 ? -17.898 -5.198 9.215 1.00 74.44 96 LEU A C 1
ATOM 757 O O . LEU A 1 96 ? -17.404 -4.333 9.947 1.00 74.44 96 LEU A O 1
ATOM 761 N N . PRO A 1 97 ? -18.944 -5.947 9.611 1.00 68.81 97 PRO A N 1
ATOM 762 C CA . PRO A 1 97 ? -19.509 -5.806 10.941 1.00 68.81 97 PRO A CA 1
ATOM 763 C C . PRO A 1 97 ? -18.449 -6.143 12.004 1.00 68.81 97 PRO A C 1
ATOM 765 O O . PRO A 1 97 ? -17.624 -7.034 11.778 1.00 68.81 97 PRO A O 1
ATOM 768 N N . PRO A 1 98 ? -18.490 -5.498 13.186 1.00 68.94 98 PRO A N 1
ATOM 769 C CA . PRO A 1 98 ? -17.589 -5.815 14.287 1.00 68.94 98 PRO A CA 1
ATOM 770 C C . PRO A 1 98 ? -17.549 -7.320 14.566 1.00 68.94 98 PRO A C 1
ATOM 772 O O . PRO A 1 98 ? -18.597 -7.953 14.721 1.00 68.94 98 PRO A O 1
ATOM 775 N N . VAL A 1 99 ? -16.344 -7.892 14.645 1.00 68.62 99 VAL A N 1
ATOM 776 C CA . VAL A 1 99 ? -16.158 -9.331 14.867 1.00 68.62 99 VAL A CA 1
ATOM 777 C C . VAL A 1 99 ? -16.828 -9.750 16.174 1.00 68.62 99 VAL A C 1
ATOM 779 O O . VAL A 1 99 ? -16.427 -9.366 17.277 1.00 68.62 99 VAL A O 1
ATOM 782 N N . GLU A 1 100 ? -17.855 -10.589 16.056 1.00 68.31 100 GLU A N 1
ATOM 783 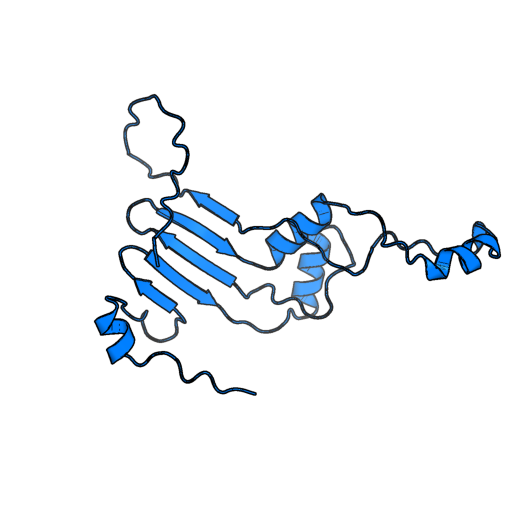C CA . GLU A 1 100 ? -18.530 -11.165 17.207 1.00 68.31 100 GLU A CA 1
ATOM 784 C C . GLU A 1 100 ? -17.815 -12.437 17.656 1.00 68.31 100 GLU A C 1
ATOM 786 O O . GLU A 1 100 ? -17.845 -13.469 16.989 1.00 68.31 100 GLU A O 1
ATOM 791 N N . VAL A 1 101 ? -17.195 -12.396 18.835 1.00 70.06 101 VAL A N 1
ATOM 792 C CA . VAL A 1 101 ? -16.638 -13.605 19.447 1.00 70.06 101 VAL A CA 1
ATOM 793 C C . VAL A 1 101 ? -17.763 -14.435 20.089 1.00 70.06 101 VAL A C 1
ATOM 795 O O . VAL A 1 101 ? -18.415 -13.959 21.027 1.00 70.06 101 VAL A O 1
ATOM 798 N N . PRO A 1 102 ? -17.977 -15.707 19.687 1.00 70.19 102 PRO A N 1
ATOM 799 C CA . PRO A 1 102 ? -19.054 -16.540 20.237 1.00 70.19 102 PRO A CA 1
ATOM 800 C C . PRO A 1 102 ? -18.985 -16.697 21.765 1.00 70.19 102 PRO A C 1
ATOM 802 O O . PRO A 1 102 ? -20.006 -16.795 22.446 1.00 70.19 102 PRO A O 1
ATOM 805 N N . ALA A 1 103 ? -17.775 -16.657 22.333 1.00 69.56 103 ALA A N 1
ATOM 806 C CA . ALA A 1 103 ? -17.558 -16.695 23.777 1.00 69.56 103 ALA A CA 1
ATOM 807 C C . ALA A 1 103 ? -18.152 -15.475 24.514 1.00 69.56 103 ALA A C 1
ATOM 809 O O . ALA A 1 103 ? -18.597 -15.619 25.656 1.00 69.56 103 ALA A O 1
ATOM 810 N N . ALA A 1 104 ? -18.218 -14.297 23.877 1.00 69.81 104 ALA A N 1
ATOM 811 C CA . ALA A 1 104 ? -18.796 -13.091 24.474 1.00 69.81 104 ALA A CA 1
ATOM 812 C C . ALA A 1 104 ? -20.328 -13.086 24.472 1.00 69.81 104 ALA A C 1
ATOM 814 O O . ALA A 1 104 ? -20.916 -12.337 25.250 1.00 69.81 104 ALA A O 1
ATOM 815 N N . ALA A 1 105 ? -20.992 -13.944 23.687 1.00 70.38 105 ALA A N 1
ATOM 816 C CA . ALA A 1 105 ? -22.456 -14.011 23.644 1.00 70.38 105 ALA A CA 1
ATOM 817 C C . ALA A 1 105 ? -23.064 -14.266 25.038 1.00 70.38 105 ALA A C 1
ATOM 819 O O . ALA A 1 105 ? -24.053 -13.643 25.428 1.00 70.38 105 ALA A O 1
ATOM 820 N N . LYS A 1 106 ? -22.405 -15.114 25.843 1.00 70.50 106 LYS A N 1
ATOM 821 C CA . LYS A 1 106 ? -22.812 -15.419 27.227 1.00 70.50 106 LYS A CA 1
ATOM 822 C C . LYS A 1 106 ? -22.710 -14.208 28.164 1.00 70.50 106 LYS A C 1
ATOM 824 O O . LYS A 1 106 ? -23.484 -14.112 29.115 1.00 70.50 106 LYS A O 1
ATOM 829 N N . TRP A 1 107 ? -21.775 -13.296 27.899 1.00 64.56 107 TRP A N 1
ATOM 830 C CA . TRP A 1 107 ? -21.561 -12.075 28.679 1.00 64.56 107 TRP A CA 1
ATOM 831 C C . TRP A 1 107 ? -22.457 -10.925 28.191 1.00 64.56 107 TRP A C 1
ATOM 833 O O . TRP A 1 107 ? -23.027 -10.229 29.029 1.00 64.56 107 TRP A O 1
ATOM 843 N N . LYS A 1 108 ? -22.677 -10.792 26.869 1.00 66.75 108 LYS A N 1
ATOM 844 C CA . LYS A 1 108 ? -23.635 -9.843 26.256 1.00 66.75 108 LYS A CA 1
ATOM 845 C C . LYS A 1 108 ? -25.049 -10.016 26.820 1.00 66.75 108 LYS A C 1
ATOM 847 O O . LYS A 1 108 ? -25.707 -9.029 27.117 1.00 66.75 108 LYS A O 1
ATOM 852 N N . PHE A 1 109 ? -25.503 -11.255 27.028 1.00 65.31 109 PHE A N 1
ATOM 853 C CA . PHE A 1 109 ? -26.843 -11.529 27.567 1.00 65.31 109 PHE A CA 1
ATOM 854 C C . PHE A 1 109 ? -27.038 -11.055 29.020 1.00 65.31 109 PHE A C 1
ATOM 856 O O . PHE A 1 109 ? -28.161 -10.808 29.452 1.00 65.31 109 PHE A O 1
ATOM 863 N N . ARG A 1 110 ? -25.953 -10.939 29.798 1.00 68.94 110 ARG A N 1
ATOM 864 C CA . ARG A 1 110 ? -26.001 -10.550 31.218 1.00 68.94 110 ARG A CA 1
ATOM 865 C C . ARG A 1 110 ? -25.763 -9.056 31.451 1.00 68.94 110 ARG A C 1
ATOM 867 O O . ARG A 1 110 ? -25.938 -8.601 32.580 1.00 68.94 110 ARG A O 1
ATOM 874 N N . SER A 1 111 ? -25.361 -8.298 30.431 1.00 68.69 111 SER A N 1
ATOM 875 C CA . SER A 1 111 ? -25.110 -6.859 30.532 1.00 68.69 111 SER A CA 1
ATOM 876 C C . SER A 1 111 ? -26.320 -6.041 30.080 1.00 68.69 111 SER A C 1
ATOM 878 O O . SER A 1 111 ? -27.055 -6.423 29.172 1.00 68.69 111 SER A O 1
ATOM 880 N N . LYS A 1 112 ? -26.544 -4.887 30.721 1.00 75.69 112 LYS A N 1
ATOM 881 C CA . LYS A 1 112 ? -27.567 -3.937 30.267 1.00 75.69 112 LYS A CA 1
ATOM 882 C C . LYS A 1 112 ? -27.108 -3.314 28.939 1.00 75.69 112 LYS A C 1
ATOM 884 O O . LYS A 1 112 ? -25.940 -2.932 28.863 1.00 75.69 112 LYS A O 1
ATOM 889 N N . PRO A 1 113 ? -27.992 -3.121 27.943 1.00 69.44 113 PRO A N 1
ATOM 890 C CA . PRO A 1 113 ? -27.627 -2.501 26.664 1.00 69.44 113 PRO A CA 1
ATOM 891 C C . PRO A 1 113 ? -26.938 -1.137 26.823 1.00 69.44 113 PRO A C 1
ATOM 893 O O . PRO A 1 113 ? -26.003 -0.829 26.099 1.00 69.44 113 PRO A O 1
ATOM 896 N N . SER A 1 114 ? -27.326 -0.358 27.838 1.00 73.19 114 SER A N 1
ATOM 897 C CA . SER A 1 114 ? -26.732 0.950 28.150 1.00 73.19 114 SER A CA 1
ATOM 898 C C . SER A 1 114 ? -25.292 0.907 28.676 1.00 73.19 114 SER A C 1
ATOM 900 O O . SER A 1 114 ? -24.667 1.954 28.811 1.00 73.19 114 SER A O 1
ATOM 902 N N . GLN A 1 115 ? -24.769 -0.274 29.012 1.00 71.31 115 GLN A N 1
ATOM 903 C CA . GLN A 1 115 ? -23.400 -0.475 29.501 1.00 71.31 115 GLN A CA 1
ATOM 904 C C . GLN A 1 115 ? -22.495 -1.132 28.451 1.00 71.31 115 GLN A C 1
ATOM 906 O O . GLN A 1 115 ? -21.325 -1.391 28.728 1.00 71.31 115 GLN A O 1
ATOM 911 N N . GLN A 1 116 ? -23.026 -1.443 27.266 1.00 66.56 116 GLN A N 1
ATOM 912 C CA . GLN A 1 116 ? -22.257 -2.053 26.190 1.00 66.56 116 GLN A CA 1
ATOM 913 C C . GLN A 1 116 ? -21.557 -0.950 25.386 1.00 66.56 116 GLN A C 1
ATOM 915 O O . GLN A 1 116 ? -22.211 -0.136 24.742 1.00 66.56 116 GLN A O 1
ATOM 920 N N . CYS A 1 117 ? -20.221 -0.925 25.426 1.00 62.94 117 CYS A N 1
ATOM 921 C CA . CYS A 1 117 ? -19.419 -0.146 24.485 1.00 62.94 117 CYS A CA 1
ATOM 922 C C . CYS A 1 117 ? -19.315 -0.964 23.194 1.00 62.94 117 CYS A C 1
ATOM 924 O O . CYS A 1 117 ? -18.570 -1.944 23.140 1.00 62.94 117 CYS A O 1
ATOM 926 N N . ILE A 1 118 ? -20.140 -0.631 22.203 1.00 65.38 118 ILE A N 1
ATOM 927 C CA . ILE A 1 118 ? -20.034 -1.219 20.869 1.00 65.38 118 ILE A CA 1
ATOM 928 C C . ILE A 1 118 ? -19.010 -0.377 20.124 1.00 65.38 118 ILE A C 1
ATOM 930 O O . ILE A 1 118 ? -19.253 0.797 19.861 1.00 65.38 118 ILE A O 1
ATOM 934 N N . LEU A 1 119 ? -17.860 -0.980 19.842 1.00 64.62 119 LEU A N 1
ATOM 935 C CA . LEU A 1 119 ? -16.892 -0.395 18.931 1.00 64.62 119 LEU A CA 1
ATOM 936 C C . LEU A 1 119 ? -17.438 -0.575 17.516 1.00 64.62 119 LEU A C 1
ATOM 938 O O . LEU A 1 119 ? -17.905 -1.653 17.150 1.00 64.62 119 LEU A O 1
ATOM 942 N N . ASP A 1 120 ? -17.385 0.492 16.741 1.00 67.44 120 ASP A N 1
ATOM 943 C CA . ASP A 1 120 ? -17.712 0.559 15.319 1.00 67.44 120 ASP A CA 1
ATOM 944 C C . ASP A 1 120 ? -16.593 -0.018 14.435 1.00 67.44 120 ASP A C 1
ATOM 946 O O . ASP A 1 120 ? -16.644 0.091 13.213 1.00 67.44 120 ASP A O 1
ATOM 950 N N . TYR A 1 121 ? -15.601 -0.670 15.052 1.00 71.31 121 TYR A N 1
ATOM 951 C CA . TYR A 1 121 ? -14.437 -1.233 14.392 1.00 71.31 121 TYR A CA 1
ATOM 9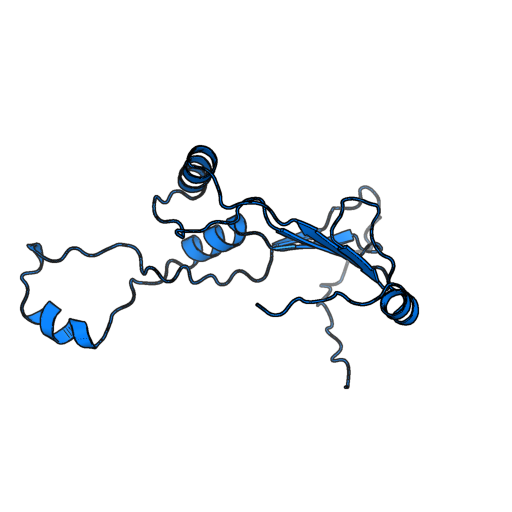52 C C . TYR A 1 121 ? -14.056 -2.628 14.923 1.00 71.31 121 TYR A C 1
ATOM 954 O O . TYR A 1 121 ? -14.134 -2.904 16.122 1.00 71.31 121 TYR A O 1
ATOM 962 N N . ASP A 1 122 ? -13.623 -3.514 14.021 1.00 72.56 122 ASP A N 1
ATOM 963 C CA . ASP A 1 122 ? -13.415 -4.945 14.252 1.00 72.56 122 ASP A CA 1
ATOM 964 C C . ASP A 1 122 ? -11.958 -5.360 14.565 1.00 72.56 122 ASP A C 1
ATOM 966 O O . ASP A 1 122 ? -11.709 -6.523 14.882 1.00 72.56 122 ASP A O 1
ATOM 970 N N . TYR A 1 123 ? -11.002 -4.423 14.520 1.00 75.25 123 TYR A N 1
ATOM 971 C CA . TYR A 1 123 ? -9.555 -4.633 14.726 1.00 75.25 123 TYR A CA 1
ATOM 972 C C . TYR A 1 123 ? -8.852 -5.560 13.728 1.00 75.25 123 TYR A C 1
ATOM 974 O O . TYR A 1 123 ? -7.657 -5.819 13.899 1.00 75.25 123 TYR A O 1
ATOM 982 N N . THR A 1 124 ? -9.527 -6.035 12.679 1.00 85.88 124 THR A N 1
ATOM 983 C CA . THR A 1 124 ? -8.917 -6.984 11.738 1.00 85.88 124 THR A CA 1
ATOM 984 C C . THR A 1 124 ? -8.186 -6.299 10.589 1.00 85.88 124 THR A C 1
ATOM 986 O O . THR A 1 124 ? -7.273 -6.894 10.021 1.00 85.88 124 THR A O 1
ATOM 989 N N . PHE A 1 125 ? -8.558 -5.055 10.257 1.00 88.94 125 PHE A N 1
ATOM 990 C CA . PHE A 1 125 ? -8.104 -4.332 9.060 1.00 88.94 125 PHE A CA 1
ATOM 991 C C . PHE A 1 125 ? -8.206 -5.190 7.781 1.00 88.94 125 PHE A C 1
ATOM 993 O O . PHE A 1 125 ? -7.399 -5.044 6.860 1.00 88.94 125 PHE A O 1
ATOM 1000 N N . THR A 1 126 ? -9.175 -6.115 7.734 1.00 90.88 126 THR A N 1
ATOM 1001 C CA . THR A 1 126 ? -9.388 -7.004 6.586 1.00 90.88 126 THR A CA 1
ATOM 1002 C C . THR A 1 126 ? -9.785 -6.170 5.378 1.00 90.88 126 THR A C 1
ATOM 1004 O O . THR A 1 126 ? -10.735 -5.396 5.436 1.00 90.88 126 THR A O 1
ATOM 1007 N N . THR A 1 127 ? -9.053 -6.322 4.280 1.00 93.31 127 THR A N 1
ATOM 1008 C CA . THR A 1 127 ? -9.274 -5.552 3.057 1.00 93.31 127 THR A CA 1
ATOM 1009 C C . THR A 1 127 ? -9.395 -6.486 1.856 1.00 93.31 127 THR A C 1
ATOM 1011 O O . THR A 1 127 ? -8.591 -7.413 1.738 1.00 93.31 127 THR A O 1
ATOM 1014 N N . PRO A 1 128 ? -10.349 -6.246 0.939 1.00 92.31 128 PRO A N 1
ATOM 1015 C CA . PRO A 1 128 ? -10.417 -6.949 -0.341 1.00 92.31 128 PRO A CA 1
ATOM 1016 C C . PRO A 1 128 ? -9.385 -6.418 -1.353 1.00 92.31 128 PRO A C 1
ATOM 1018 O O . PRO A 1 128 ? -9.418 -6.788 -2.521 1.00 92.31 128 PRO A O 1
ATOM 1021 N N . TYR A 1 129 ? -8.498 -5.503 -0.948 1.00 95.81 129 TYR A N 1
ATOM 1022 C CA . TYR A 1 129 ? -7.536 -4.861 -1.835 1.00 95.81 129 TYR A CA 1
ATOM 1023 C C . TYR A 1 129 ? -6.566 -5.857 -2.488 1.00 95.81 129 TYR A C 1
ATOM 1025 O O . TYR A 1 129 ? -5.759 -6.496 -1.813 1.00 95.81 129 TYR A O 1
ATOM 1033 N N . CYS A 1 130 ? -6.596 -5.915 -3.821 1.00 93.88 130 CYS A N 1
ATOM 1034 C CA . CYS A 1 130 ? -5.735 -6.774 -4.643 1.00 93.88 130 CYS A CA 1
ATOM 1035 C C . CYS A 1 130 ? -4.672 -5.993 -5.438 1.00 93.88 130 CYS A C 1
ATOM 1037 O O . CYS A 1 130 ? -4.086 -6.534 -6.372 1.00 93.88 130 CYS A O 1
ATOM 1039 N N . GLY A 1 131 ? -4.417 -4.732 -5.075 1.00 94.56 131 GLY A N 1
ATOM 1040 C CA . GLY A 1 131 ? -3.573 -3.816 -5.842 1.00 94.56 131 GLY A CA 1
ATOM 1041 C C . GLY A 1 131 ? -4.384 -2.745 -6.572 1.00 94.56 131 GLY A C 1
ATOM 1042 O O . GLY A 1 131 ? -5.582 -2.884 -6.806 1.00 94.56 131 GLY A O 1
ATOM 1043 N N . SER A 1 132 ? -3.713 -1.648 -6.898 1.00 93.75 132 SER A N 1
ATOM 1044 C CA . SER A 1 132 ? -4.249 -0.526 -7.664 1.00 93.75 132 SER A CA 1
ATOM 1045 C C . SER A 1 132 ? -3.721 -0.610 -9.088 1.00 93.75 132 SER A C 1
ATOM 1047 O O . SER A 1 132 ? -2.506 -0.624 -9.293 1.00 93.75 132 SER A O 1
ATOM 1049 N N . GLU A 1 133 ? -4.619 -0.652 -10.066 1.00 91.81 133 GLU A N 1
ATOM 1050 C CA . GLU A 1 133 ? -4.266 -0.615 -11.483 1.00 91.81 133 GLU A CA 1
ATOM 1051 C C . GLU A 1 133 ? -4.260 0.829 -11.996 1.00 91.81 133 GLU A C 1
ATOM 1053 O O . GLU A 1 133 ? -5.094 1.659 -11.623 1.00 91.81 133 GLU A O 1
ATOM 1058 N N . THR A 1 134 ? -3.306 1.161 -12.856 1.00 84.06 134 THR A N 1
ATOM 1059 C CA . THR A 1 134 ? -3.324 2.401 -13.628 1.00 84.06 134 THR A CA 1
ATOM 1060 C C . THR A 1 134 ? -2.893 2.090 -15.052 1.00 84.06 134 THR A C 1
ATOM 1062 O O . THR A 1 134 ? -1.815 1.542 -15.268 1.00 84.06 134 THR A O 1
ATOM 1065 N N . LEU A 1 135 ? -3.741 2.453 -16.011 1.00 75.44 135 LEU A N 1
ATOM 1066 C CA . LEU A 1 135 ? -3.369 2.573 -17.414 1.00 75.44 135 LEU A CA 1
ATOM 1067 C C . LEU A 1 135 ? -2.986 4.036 -17.616 1.00 75.44 135 LEU A C 1
ATOM 1069 O O . LEU A 1 135 ? -3.843 4.907 -17.448 1.00 75.44 135 LEU A O 1
ATOM 1073 N N . GLU A 1 136 ? -1.725 4.340 -17.921 1.00 58.06 136 GLU A N 1
ATOM 1074 C CA . GLU A 1 136 ? -1.426 5.680 -18.429 1.00 58.06 136 GLU A CA 1
ATOM 1075 C C . GLU A 1 136 ? -1.992 5.763 -19.857 1.00 58.06 136 GLU A C 1
ATOM 1077 O O . GLU A 1 136 ? -1.628 4.952 -20.708 1.00 58.06 136 GLU A O 1
ATOM 1082 N N . PRO A 1 137 ? -2.950 6.666 -20.147 1.00 48.19 137 PRO A N 1
ATOM 1083 C CA . PRO A 1 137 ? -3.477 6.779 -21.492 1.00 48.19 137 PRO A CA 1
ATOM 1084 C C . PRO A 1 137 ? -2.397 7.388 -22.387 1.00 48.19 137 PRO A C 1
ATOM 1086 O O . PRO A 1 137 ? -2.106 8.580 -22.298 1.00 48.19 137 PRO A O 1
ATOM 1089 N N . GLU A 1 138 ? -1.838 6.566 -23.271 1.00 48.09 138 GLU A N 1
ATOM 1090 C CA . GLU A 1 138 ? -1.040 6.991 -24.419 1.00 48.09 138 GLU A CA 1
ATOM 1091 C C . GLU A 1 138 ? -1.777 8.122 -25.164 1.00 48.09 138 GLU A C 1
ATOM 1093 O O . GLU A 1 138 ? -2.727 7.895 -25.923 1.00 48.09 138 GLU A O 1
ATOM 1098 N N . THR A 1 139 ? -1.361 9.376 -24.971 1.00 45.41 139 THR A N 1
ATOM 1099 C CA . THR A 1 139 ? -1.747 10.457 -25.881 1.00 45.41 139 THR A CA 1
ATOM 1100 C C . THR A 1 139 ? -1.184 10.119 -27.261 1.00 45.41 139 THR A C 1
ATOM 1102 O O . THR A 1 139 ? 0.018 10.233 -27.471 1.00 45.41 139 THR A O 1
ATOM 1105 N N . ASN A 1 140 ? -2.074 9.739 -28.185 1.00 45.53 140 ASN A N 1
ATOM 1106 C CA . ASN A 1 140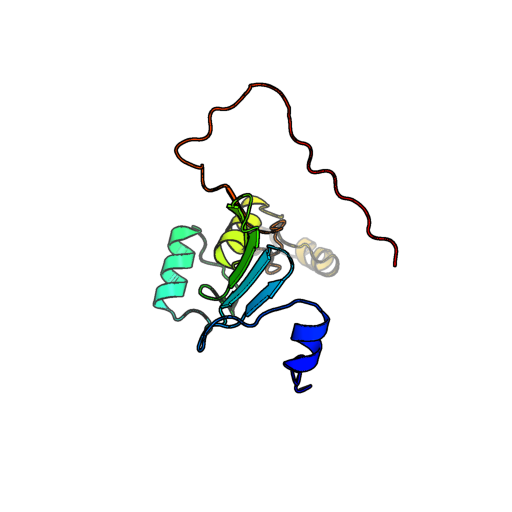 ? -1.850 9.284 -29.568 1.00 45.53 140 ASN A CA 1
ATOM 1107 C C . ASN A 1 140 ? -1.567 7.789 -29.783 1.00 45.53 140 ASN A C 1
ATOM 1109 O O . ASN A 1 140 ? -0.541 7.422 -30.352 1.00 45.53 140 ASN A O 1
ATOM 1113 N N . ARG A 1 141 ? -2.571 6.935 -29.560 1.00 46.59 141 ARG A N 1
ATOM 1114 C CA . ARG A 1 141 ? -2.803 5.803 -30.473 1.00 46.59 141 ARG A CA 1
ATOM 1115 C C . ARG A 1 141 ? -4.257 5.788 -30.925 1.00 46.59 141 ARG A C 1
ATOM 1117 O O . ARG A 1 141 ? -5.184 5.745 -30.124 1.00 46.59 141 ARG A O 1
ATOM 1124 N N . THR A 1 142 ? -4.451 5.901 -32.235 1.00 41.62 142 THR A N 1
ATOM 1125 C CA . THR A 1 142 ? -5.756 5.808 -32.889 1.00 41.62 142 THR A CA 1
ATOM 1126 C C . THR A 1 142 ? -6.347 4.426 -32.620 1.00 41.62 142 THR A C 1
ATOM 1128 O O . THR A 1 142 ? -5.817 3.427 -33.090 1.00 41.62 142 THR A O 1
ATOM 1131 N N . ILE A 1 143 ? -7.432 4.386 -31.850 1.00 44.38 143 ILE A N 1
ATOM 1132 C CA . ILE A 1 143 ? -8.207 3.182 -31.536 1.00 44.38 143 ILE A CA 1
ATOM 1133 C C . ILE A 1 143 ? -8.944 2.711 -32.805 1.00 44.38 143 ILE A C 1
ATOM 1135 O O . ILE A 1 143 ? -9.776 3.473 -33.312 1.00 44.38 143 ILE A O 1
ATOM 1139 N N . PRO A 1 144 ? -8.757 1.477 -33.310 1.00 40.78 144 PRO A N 1
ATOM 1140 C CA . PRO A 1 144 ? -9.852 0.763 -33.946 1.00 40.78 144 PRO A CA 1
ATOM 1141 C C . PRO A 1 144 ? -10.787 0.288 -32.832 1.00 40.78 144 PRO A C 1
ATOM 1143 O O . PRO A 1 144 ? -10.359 -0.356 -31.877 1.00 40.78 144 PRO A O 1
ATOM 1146 N N . LYS A 1 145 ? -12.055 0.694 -32.920 1.00 45.72 145 LYS A N 1
ATOM 1147 C CA . LYS A 1 145 ? -13.118 0.237 -32.022 1.00 45.72 145 LYS A CA 1
ATOM 1148 C C . LYS A 1 145 ? -13.230 -1.290 -32.060 1.00 45.72 145 LYS A C 1
ATOM 1150 O O . LYS A 1 145 ? -13.027 -1.871 -33.122 1.00 45.72 145 LYS A O 1
ATOM 1155 N N . ASP A 1 146 ? -13.711 -1.817 -30.934 1.00 45.06 146 ASP A N 1
ATOM 1156 C CA . ASP A 1 146 ? -14.167 -3.192 -30.685 1.00 45.06 146 ASP A CA 1
ATOM 1157 C C . ASP A 1 146 ? -13.061 -4.172 -30.269 1.00 45.06 146 ASP A C 1
ATOM 1159 O O . ASP A 1 146 ? -12.392 -4.764 -31.105 1.00 45.06 146 ASP A O 1
ATOM 1163 N N . ASP A 1 147 ? -12.837 -4.313 -28.958 1.00 38.97 147 ASP A N 1
ATOM 1164 C CA . ASP A 1 147 ? -13.269 -5.512 -28.227 1.00 38.97 147 ASP A CA 1
ATOM 1165 C C . ASP A 1 147 ? -13.009 -5.330 -26.720 1.00 38.97 147 ASP A C 1
ATOM 1167 O O . ASP A 1 147 ? -12.048 -4.676 -26.305 1.00 38.97 147 ASP A O 1
ATOM 1171 N N . CYS A 1 148 ? -13.872 -5.891 -25.877 1.00 44.28 148 CYS A N 1
ATOM 1172 C CA . CYS A 1 148 ? -13.596 -6.028 -24.450 1.00 44.28 148 CYS A CA 1
ATOM 1173 C C . CYS A 1 148 ? -12.419 -6.998 -24.295 1.00 44.28 148 CYS A C 1
ATOM 1175 O O . CYS A 1 148 ? -12.620 -8.210 -24.302 1.00 44.28 148 CYS A O 1
ATOM 1177 N N . CYS A 1 149 ? -11.197 -6.480 -24.150 1.00 40.84 149 CYS A N 1
ATOM 1178 C CA . CYS A 1 149 ? -10.024 -7.296 -23.850 1.00 40.84 149 CYS A CA 1
ATOM 1179 C C . CYS A 1 149 ? -10.173 -7.927 -22.459 1.00 40.84 149 CYS A C 1
ATOM 1181 O O . CYS A 1 149 ? -9.722 -7.381 -21.453 1.00 40.84 149 CYS A O 1
ATOM 1183 N N . GLY A 1 150 ? -10.826 -9.087 -22.403 1.00 37.81 150 GLY A N 1
ATOM 1184 C CA . GLY A 1 150 ? -10.663 -10.025 -21.308 1.00 37.81 150 GLY A CA 1
ATOM 1185 C C . GLY A 1 150 ? -9.188 -10.392 -21.240 1.00 37.81 150 GLY A C 1
ATOM 1186 O O . GLY A 1 150 ? -8.635 -10.922 -22.202 1.00 37.81 150 GLY A O 1
ATOM 1187 N N . LEU A 1 151 ? -8.540 -10.053 -20.128 1.00 40.91 151 LEU A N 1
ATOM 1188 C CA . LEU A 1 151 ? -7.184 -10.499 -19.838 1.00 40.91 151 LEU A CA 1
ATOM 1189 C C . LEU A 1 151 ? -7.195 -12.034 -19.834 1.00 40.91 151 LEU A C 1
ATOM 1191 O O . LEU A 1 151 ? -7.760 -12.656 -18.933 1.00 40.91 151 LEU A O 1
ATOM 1195 N N . HIS A 1 152 ? -6.640 -12.636 -20.884 1.00 34.16 152 HIS A N 1
ATOM 1196 C CA . HIS A 1 152 ? -6.474 -14.078 -20.989 1.00 34.16 152 HIS A CA 1
ATOM 1197 C C . HIS A 1 152 ? -5.247 -14.468 -20.168 1.00 34.16 152 HIS A C 1
ATOM 1199 O O . HIS A 1 152 ? -4.109 -14.255 -20.587 1.00 34.16 152 HIS A O 1
ATOM 1205 N N . TRP A 1 153 ? -5.489 -14.981 -18.967 1.00 40.16 153 TRP A N 1
ATOM 1206 C CA . TRP A 1 153 ? -4.453 -15.587 -18.146 1.00 40.16 153 TRP A CA 1
ATOM 1207 C C . TRP A 1 153 ? -4.127 -16.963 -18.724 1.00 40.16 153 TRP A C 1
ATOM 1209 O O . TRP A 1 153 ? -4.979 -17.848 -18.717 1.00 40.16 153 TRP A O 1
ATOM 1219 N N . GLU A 1 154 ? -2.913 -17.136 -19.240 1.00 53.06 154 GLU A N 1
ATOM 1220 C CA . GLU A 1 154 ? -2.386 -18.469 -19.527 1.00 53.06 154 GLU A CA 1
ATOM 1221 C C . GLU A 1 154 ? -1.817 -19.053 -18.233 1.00 53.06 154 GLU A C 1
ATOM 1223 O O . GLU A 1 154 ? -0.960 -18.447 -17.584 1.00 53.06 154 GLU A O 1
ATOM 1228 N N . GLU A 1 155 ? -2.327 -20.218 -17.835 1.00 38.91 155 GLU A N 1
ATOM 1229 C CA . GLU A 1 155 ? -1.711 -21.031 -16.791 1.00 38.91 155 GLU A CA 1
ATOM 1230 C C . GLU A 1 155 ? -0.359 -21.530 -17.324 1.00 38.91 155 GLU A C 1
ATOM 1232 O O . GLU A 1 155 ? -0.295 -22.228 -18.334 1.00 38.91 155 GLU A O 1
ATOM 1237 N N . CYS A 1 156 ? 0.739 -21.125 -16.680 1.00 44.03 156 CYS A N 1
ATOM 1238 C CA . CYS A 1 156 ? 2.045 -21.720 -16.943 1.00 44.03 156 CYS A CA 1
ATOM 1239 C C . CYS A 1 156 ? 2.088 -23.108 -16.299 1.00 44.03 156 CYS A C 1
ATOM 1241 O O . CYS A 1 156 ? 1.983 -23.208 -15.076 1.00 44.03 156 CYS A O 1
ATOM 1243 N N . ASP A 1 157 ? 2.292 -24.146 -17.108 1.00 49.47 157 ASP A N 1
ATOM 1244 C CA . ASP A 1 157 ? 2.615 -25.485 -16.611 1.00 49.47 157 ASP A CA 1
ATOM 1245 C C . ASP A 1 157 ? 3.996 -25.481 -15.913 1.00 49.47 157 ASP A C 1
ATOM 1247 O O . ASP A 1 157 ? 4.952 -24.885 -16.423 1.00 49.47 157 ASP A O 1
ATOM 1251 N N . GLU A 1 158 ? 4.071 -26.124 -14.738 1.00 40.84 158 GLU A N 1
ATOM 1252 C CA . GLU A 1 158 ? 5.294 -26.352 -13.932 1.00 40.84 158 GLU A CA 1
ATOM 1253 C C . GLU A 1 158 ? 6.336 -27.256 -14.614 1.00 40.84 158 GLU A C 1
ATOM 1255 O O . GLU A 1 158 ? 5.953 -28.272 -15.243 1.00 40.84 158 GLU A O 1
#

Secondary structure (DSSP, 8-state):
-----PPPHHHHHHTTEEEPSTT-EEEEETTEEEEEE--PPPPHHHHHHHHHHHT-S---SS--TT-EEEEEETTT-EEEEEEHHHHHHHHHHH-PPP---GGGHHHHTTS-GGG----S--S--------EEEE---TT--PPP--------PPPP-

Sequence (158 aa):
MANWEGASESDLKTAGAELLPTGRCGLRLKGWHIESTKRHILGSLARQEFEEKLGTSHLPERVFGDSSLFILHLETDIKLHFNAFDALKGWIQEALPPVEVPAAAKWKFRSKPSQQCILDYDYTFTTPYCGSETLEPETNRTIPKDDCCGLHWEECDE